Protein AF-A0A3C1BM89-F1 (afdb_monomer_lite)

Sequence (109 aa):
MVWSCRKARAQADGGSIDWIVVRNRTSHIHAKNRQRVETALDQLARRLGFRQAAGLSERVIFREMYPAGITLLDLTDEEANTNLTMSHVAARAEVRALVAALNLPGVTL

Foldseek 3Di:
DQVVVQVVCCVPPNDGDAAEDEDEDDDPPCVPVVVVVVVVVVVVCVVVVYHYFYAAYDDCVVVVCVVVVDDLVPDDCVNCVPPPDPSSVVRNVRVVRRVVVVVDPPDDD

Structure (mmCIF, N/CA/C/O backbone):
data_AF-A0A3C1BM89-F1
#
_entry.id   AF-A0A3C1BM89-F1
#
loop_
_atom_site.group_PDB
_atom_site.id
_atom_site.type_symbol
_atom_site.label_atom_id
_atom_site.label_alt_id
_atom_site.label_comp_id
_atom_site.label_asym_id
_atom_site.label_entity_id
_atom_site.label_seq_id
_atom_site.pdbx_PDB_ins_code
_atom_site.Cartn_x
_atom_site.Cartn_y
_atom_site.Cartn_z
_atom_site.occupancy
_atom_site.B_iso_or_equiv
_atom_site.auth_seq_id
_atom_site.auth_comp_id
_atom_site.auth_asym_id
_atom_site.auth_atom_id
_atom_site.pdbx_PDB_model_num
ATOM 1 N N . MET A 1 1 ? -12.025 11.957 11.080 1.00 85.88 1 MET A N 1
ATOM 2 C CA . MET A 1 1 ? -10.761 11.277 11.462 1.00 85.88 1 MET A CA 1
ATOM 3 C C . MET A 1 1 ? -11.015 9.774 11.556 1.00 85.88 1 MET A C 1
ATOM 5 O O . MET A 1 1 ? -12.115 9.412 11.953 1.00 85.88 1 MET A O 1
ATOM 9 N N . VAL A 1 2 ? -10.047 8.907 11.211 1.00 92.00 2 VAL A N 1
ATOM 10 C CA . VAL A 1 2 ? -10.234 7.432 11.132 1.00 92.00 2 VAL A CA 1
ATOM 11 C C . VAL A 1 2 ? -10.846 6.838 12.406 1.00 92.00 2 VAL A C 1
ATOM 13 O O . VAL A 1 2 ? -11.735 5.995 12.332 1.00 92.00 2 VAL A O 1
ATOM 16 N N . TRP A 1 3 ? -10.440 7.334 13.578 1.00 90.88 3 TRP A N 1
ATOM 17 C CA . TRP A 1 3 ? -11.012 6.934 14.866 1.00 90.88 3 TRP A CA 1
ATOM 18 C C . TRP A 1 3 ? -12.535 7.127 14.942 1.00 90.88 3 TRP A C 1
ATOM 20 O O . TRP A 1 3 ? -13.257 6.217 15.344 1.00 90.88 3 TRP A O 1
ATOM 30 N N . SER A 1 4 ? -13.034 8.288 14.508 1.00 93.31 4 SER A N 1
ATOM 31 C CA . SER A 1 4 ? -14.470 8.586 14.471 1.00 93.31 4 SER A CA 1
ATOM 32 C C . SER A 1 4 ? -15.215 7.606 13.564 1.00 93.31 4 SER A C 1
ATOM 34 O O . SER A 1 4 ? -16.286 7.137 13.932 1.00 93.31 4 SER A O 1
ATOM 36 N N . CYS A 1 5 ? -14.622 7.241 12.422 1.00 94.69 5 CYS A N 1
ATOM 37 C CA . CYS A 1 5 ? -15.201 6.265 11.499 1.00 94.69 5 CYS A CA 1
ATOM 38 C C . CYS A 1 5 ? -15.234 4.854 12.105 1.00 94.69 5 CYS A C 1
ATOM 40 O O . CYS A 1 5 ? -16.246 4.170 11.994 1.00 94.69 5 CYS A O 1
ATOM 42 N N . ARG A 1 6 ? -14.165 4.429 12.798 1.00 93.69 6 ARG A N 1
ATOM 43 C CA . ARG A 1 6 ? -14.130 3.139 13.515 1.00 93.69 6 ARG A CA 1
ATOM 44 C C . ARG A 1 6 ? -15.202 3.073 14.599 1.00 93.69 6 ARG A C 1
ATOM 46 O O . ARG A 1 6 ? -15.893 2.066 14.695 1.00 93.69 6 ARG A O 1
ATOM 53 N N . LYS A 1 7 ? -15.370 4.153 15.371 1.00 93.75 7 LYS A N 1
ATOM 54 C CA . LYS A 1 7 ? -16.423 4.254 16.390 1.00 93.75 7 LYS A CA 1
ATOM 55 C C . LYS A 1 7 ? -17.816 4.171 15.761 1.00 93.75 7 LYS A C 1
ATOM 57 O O . LYS A 1 7 ? -18.642 3.409 16.247 1.00 93.75 7 LYS A O 1
ATOM 62 N N . ALA A 1 8 ? -18.054 4.914 14.680 1.00 95.94 8 ALA A N 1
ATOM 63 C CA . ALA A 1 8 ? -19.335 4.899 13.978 1.00 95.94 8 ALA A CA 1
ATOM 64 C C . ALA A 1 8 ? -19.666 3.510 13.408 1.00 95.94 8 ALA A C 1
ATOM 66 O O . ALA A 1 8 ? -20.793 3.051 13.553 1.00 95.94 8 ALA A O 1
ATOM 67 N N . ARG A 1 9 ? -18.683 2.809 12.821 1.00 94.94 9 ARG A N 1
ATOM 68 C CA . ARG A 1 9 ? -18.876 1.440 12.321 1.00 94.94 9 ARG A CA 1
ATOM 69 C C . ARG A 1 9 ? -19.203 0.469 13.455 1.00 94.94 9 ARG A C 1
ATOM 71 O O . ARG A 1 9 ? -20.227 -0.195 13.394 1.00 94.94 9 ARG A O 1
ATOM 78 N N . ALA A 1 10 ? -18.417 0.485 14.532 1.00 95.06 10 ALA A N 1
ATOM 79 C CA . ALA A 1 10 ? -18.661 -0.367 15.693 1.00 95.06 10 ALA A CA 1
ATOM 80 C C . ALA A 1 10 ? -20.059 -0.152 16.306 1.00 95.06 10 ALA A C 1
ATOM 82 O O . ALA A 1 10 ? -20.679 -1.107 16.761 1.00 95.06 10 ALA A O 1
ATOM 83 N N . GLN A 1 11 ? -20.575 1.082 16.290 1.00 96.00 11 GLN A N 1
ATOM 84 C CA . GLN A 1 11 ? -21.939 1.387 16.738 1.00 96.00 11 GLN A CA 1
ATOM 85 C C . GLN A 1 11 ? -23.026 0.897 15.772 1.00 96.00 11 GLN A C 1
ATOM 87 O O . GLN A 1 11 ? -24.122 0.581 16.223 1.00 96.00 11 GLN A O 1
ATOM 92 N N . ALA A 1 12 ? -22.747 0.861 14.468 1.00 96.50 12 ALA A N 1
ATOM 93 C CA . ALA A 1 12 ? -23.724 0.499 13.447 1.00 96.50 12 ALA A CA 1
ATOM 94 C C . ALA A 1 12 ? -23.877 -1.019 13.272 1.00 96.50 12 ALA A C 1
ATOM 96 O O . ALA A 1 12 ? -24.996 -1.501 13.133 1.00 96.50 12 ALA A O 1
ATOM 97 N N . ASP A 1 13 ? -22.772 -1.768 13.257 1.00 95.88 13 ASP A N 1
ATOM 98 C CA . ASP A 1 13 ? -22.793 -3.206 12.951 1.00 95.88 13 ASP A CA 1
ATOM 99 C C . ASP A 1 13 ? -21.814 -4.046 13.786 1.00 95.88 13 ASP A C 1
ATOM 101 O O . ASP A 1 13 ? -21.610 -5.223 13.499 1.00 95.88 13 ASP A O 1
ATOM 105 N N . GLY A 1 14 ? -21.167 -3.456 14.797 1.00 92.81 14 GLY A N 1
ATOM 106 C CA . GLY A 1 14 ? -20.132 -4.133 15.587 1.00 92.81 14 GLY A CA 1
ATOM 107 C C . GLY A 1 14 ? -18.841 -4.429 14.813 1.00 92.81 14 GLY A C 1
ATOM 108 O O . GLY A 1 14 ? -17.912 -5.012 15.370 1.00 92.81 14 GLY A O 1
ATOM 109 N N . GLY A 1 15 ? -18.754 -4.020 13.545 1.00 92.44 15 GLY A N 1
ATOM 110 C CA . GLY A 1 15 ? -17.603 -4.237 12.688 1.00 92.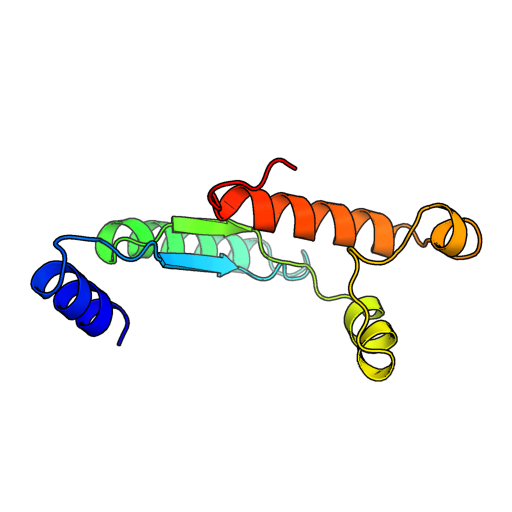44 15 GLY A CA 1
ATOM 111 C C . GLY A 1 15 ? -16.441 -3.302 13.013 1.00 92.44 15 GLY A C 1
ATOM 112 O O . GLY A 1 15 ? -16.584 -2.251 13.642 1.00 92.44 15 GLY A O 1
ATOM 113 N N . SER A 1 16 ? -15.257 -3.667 12.525 1.00 90.38 16 SER A N 1
ATOM 114 C CA . SER A 1 16 ? -14.060 -2.833 12.621 1.00 90.38 16 SER A CA 1
ATOM 115 C C . SER A 1 16 ? -13.534 -2.486 11.231 1.00 90.38 16 SER A C 1
ATOM 117 O O . SER A 1 16 ? -13.623 -3.290 10.307 1.00 90.38 16 SER A O 1
ATOM 119 N N . ILE A 1 17 ? -13.002 -1.272 11.077 1.00 93.06 17 ILE A N 1
ATOM 120 C CA . ILE A 1 17 ? -12.315 -0.854 9.852 1.00 93.06 17 ILE A CA 1
ATOM 121 C C . ILE A 1 17 ? -10.850 -1.262 9.983 1.00 93.06 17 ILE A C 1
ATOM 123 O O . ILE A 1 17 ? -10.175 -0.810 10.916 1.00 93.06 17 ILE A O 1
ATOM 127 N N . ASP A 1 18 ? -10.367 -2.081 9.050 1.00 93.31 18 ASP A N 1
ATOM 128 C CA . ASP A 1 18 ? -8.941 -2.361 8.917 1.00 93.31 18 ASP A CA 1
ATOM 129 C C . ASP A 1 18 ? -8.233 -1.116 8.374 1.00 93.31 18 ASP A C 1
ATOM 131 O O . ASP A 1 18 ? -8.557 -0.602 7.302 1.00 93.31 18 ASP A O 1
ATOM 135 N N . TRP A 1 19 ? -7.299 -0.583 9.159 1.00 95.25 19 TRP A N 1
ATOM 136 C CA . TRP A 1 19 ? -6.543 0.608 8.797 1.00 95.25 19 TRP A CA 1
ATOM 137 C C . TRP A 1 19 ? -5.118 0.203 8.459 1.00 95.25 19 TRP A C 1
ATOM 139 O O . TRP A 1 19 ? -4.366 -0.250 9.322 1.00 95.25 19 TRP A O 1
ATOM 149 N N . ILE A 1 20 ? -4.748 0.399 7.197 1.00 94.50 20 ILE A N 1
ATOM 150 C CA . ILE A 1 20 ? -3.423 0.073 6.684 1.00 94.50 20 ILE A CA 1
ATOM 151 C C . ILE A 1 20 ? -2.715 1.369 6.302 1.00 94.50 20 ILE A C 1
ATOM 153 O O . ILE A 1 20 ? -3.248 2.191 5.557 1.00 94.50 20 ILE A O 1
ATOM 157 N N . VAL A 1 21 ? -1.506 1.558 6.825 1.00 94.62 21 VAL A N 1
ATOM 158 C CA . VAL A 1 21 ? -0.628 2.678 6.489 1.00 94.62 21 VAL A CA 1
ATOM 159 C C . VAL A 1 21 ? 0.464 2.173 5.561 1.00 94.62 21 VAL A C 1
ATOM 161 O O . VAL A 1 21 ? 1.265 1.306 5.914 1.00 94.62 21 VAL A O 1
ATOM 164 N N . VAL A 1 22 ? 0.491 2.737 4.360 1.00 92.94 22 VAL A N 1
ATOM 165 C CA . VAL A 1 22 ? 1.442 2.376 3.314 1.00 92.94 22 VAL A CA 1
ATOM 166 C C . VAL A 1 22 ? 2.594 3.372 3.319 1.00 92.94 22 VAL A C 1
ATOM 168 O O . VAL A 1 22 ? 2.383 4.583 3.289 1.00 92.94 22 VAL A O 1
ATOM 171 N N . ARG A 1 23 ? 3.826 2.862 3.350 1.00 88.44 23 ARG A N 1
ATOM 172 C CA . ARG A 1 23 ? 5.037 3.690 3.269 1.00 88.44 23 ARG A CA 1
ATOM 173 C C . ARG A 1 23 ? 5.594 3.630 1.856 1.00 88.44 23 ARG A C 1
ATOM 175 O O . ARG A 1 23 ? 6.086 2.576 1.451 1.00 88.44 23 ARG A O 1
ATOM 182 N N . ASN A 1 24 ? 5.548 4.740 1.125 1.00 83.94 24 ASN A N 1
ATOM 183 C CA . ASN A 1 24 ? 6.168 4.809 -0.199 1.00 83.94 24 ASN A CA 1
ATOM 184 C C . ASN A 1 24 ? 7.675 4.551 -0.094 1.00 83.94 24 ASN A C 1
ATOM 186 O O . ASN A 1 24 ? 8.341 5.023 0.834 1.00 83.94 24 ASN A O 1
ATOM 190 N N . ARG A 1 25 ? 8.209 3.761 -1.028 1.00 77.62 25 ARG A N 1
ATOM 191 C CA . ARG A 1 25 ? 9.626 3.395 -1.033 1.00 77.62 25 ARG A CA 1
ATOM 192 C C . ARG A 1 25 ? 10.428 4.576 -1.568 1.00 77.62 25 ARG A C 1
ATOM 194 O O . ARG A 1 25 ? 10.345 4.915 -2.743 1.00 77.62 25 ARG A O 1
ATOM 201 N N . THR A 1 26 ? 11.203 5.197 -0.686 1.00 70.56 26 THR A N 1
ATOM 202 C CA . THR A 1 26 ? 12.131 6.277 -1.027 1.00 70.56 26 THR A CA 1
ATOM 203 C C . THR A 1 26 ? 13.527 5.727 -1.323 1.00 70.56 26 THR A C 1
ATOM 205 O O . THR A 1 26 ? 13.896 4.641 -0.860 1.00 70.56 26 THR A O 1
ATOM 208 N N . SER A 1 27 ? 14.300 6.479 -2.112 1.00 68.69 27 SER A N 1
ATOM 209 C CA . SER A 1 27 ? 15.669 6.125 -2.505 1.00 68.69 27 SER A CA 1
ATOM 210 C C . SER A 1 27 ? 16.574 5.814 -1.299 1.00 68.69 27 SER A C 1
ATOM 212 O O . SER A 1 27 ? 16.427 6.386 -0.217 1.00 68.69 27 SER A O 1
ATOM 214 N N . HIS A 1 28 ? 17.555 4.925 -1.496 1.00 66.12 28 HIS A N 1
ATOM 215 C CA . HIS A 1 28 ? 18.485 4.436 -0.465 1.00 66.12 28 HIS A CA 1
ATOM 216 C C . HIS A 1 28 ? 19.397 5.516 0.146 1.00 66.12 28 HIS A C 1
ATOM 218 O O . HIS A 1 28 ? 20.067 5.258 1.146 1.00 66.12 28 HIS A O 1
ATOM 224 N N . ILE A 1 29 ? 19.390 6.729 -0.411 1.00 63.53 29 ILE A N 1
ATOM 225 C CA . ILE A 1 29 ? 20.256 7.858 -0.038 1.00 63.53 29 ILE A CA 1
ATOM 226 C C . ILE A 1 29 ? 20.108 8.250 1.450 1.00 63.53 29 ILE A C 1
ATOM 228 O O . ILE A 1 29 ? 21.028 8.811 2.041 1.00 63.53 29 ILE A O 1
ATOM 232 N N . HIS A 1 30 ? 18.994 7.901 2.109 1.00 69.56 30 HIS A N 1
ATOM 233 C CA . HIS A 1 30 ? 18.732 8.274 3.505 1.00 69.56 30 HIS A CA 1
ATOM 234 C C . HIS A 1 30 ? 18.375 7.093 4.420 1.00 69.56 30 HIS A C 1
ATOM 236 O O . HIS A 1 30 ? 17.393 7.150 5.165 1.00 69.56 30 HIS A O 1
ATOM 242 N N . ALA A 1 31 ? 19.195 6.036 4.418 1.00 78.69 31 ALA A N 1
A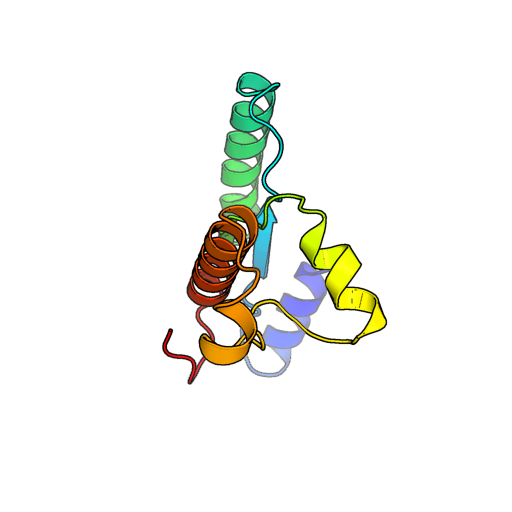TOM 243 C CA . ALA A 1 31 ? 18.980 4.832 5.234 1.00 78.69 31 ALA A CA 1
ATOM 244 C C . ALA A 1 31 ? 18.700 5.123 6.728 1.00 78.69 31 ALA A C 1
ATOM 246 O O . ALA A 1 31 ? 17.778 4.550 7.305 1.00 78.69 31 ALA A O 1
ATOM 247 N N . LYS A 1 32 ? 19.419 6.073 7.348 1.00 84.31 32 LYS A N 1
ATOM 248 C CA . LYS A 1 32 ? 19.214 6.438 8.765 1.00 84.31 32 LYS A CA 1
ATOM 249 C C . LYS A 1 32 ? 17.858 7.107 9.023 1.00 84.31 32 LYS A C 1
ATOM 251 O O . LYS A 1 32 ? 17.196 6.793 10.011 1.00 84.31 32 LYS A O 1
ATOM 256 N N . ASN A 1 33 ? 17.425 8.005 8.136 1.00 85.12 33 ASN A N 1
ATOM 257 C CA . ASN A 1 33 ? 16.115 8.652 8.262 1.00 85.12 33 ASN A CA 1
ATOM 258 C C . ASN A 1 33 ? 14.991 7.648 8.017 1.00 85.12 33 ASN A C 1
ATOM 260 O O . ASN A 1 33 ? 14.011 7.644 8.756 1.00 85.12 33 ASN A O 1
ATOM 264 N N . ARG A 1 34 ? 15.166 6.753 7.039 1.00 83.56 34 ARG A N 1
ATOM 265 C CA . ARG A 1 34 ? 14.237 5.653 6.775 1.00 83.56 34 ARG A CA 1
ATOM 266 C C . ARG A 1 34 ? 14.053 4.769 8.008 1.00 83.56 34 ARG A C 1
ATOM 268 O O . ARG A 1 34 ? 12.916 4.562 8.416 1.00 83.56 34 ARG A O 1
ATOM 275 N N . GLN A 1 35 ? 15.147 4.341 8.641 1.00 86.81 35 GLN A N 1
ATOM 276 C CA . GLN A 1 35 ? 15.092 3.537 9.865 1.00 86.81 35 GLN A CA 1
ATOM 277 C C . GLN A 1 35 ? 14.355 4.268 10.996 1.00 86.81 35 GLN A C 1
ATOM 279 O O . GLN A 1 35 ? 13.522 3.686 11.685 1.00 86.81 35 GLN A O 1
ATOM 284 N N . ARG A 1 36 ? 14.627 5.567 11.175 1.00 89.88 36 ARG A N 1
ATOM 285 C CA . ARG A 1 36 ? 13.962 6.381 12.202 1.00 89.88 36 ARG A CA 1
ATOM 286 C C . ARG A 1 36 ? 12.454 6.496 11.960 1.00 89.88 36 ARG A C 1
ATOM 288 O O . ARG A 1 36 ? 11.682 6.379 12.908 1.00 89.88 36 ARG A O 1
ATOM 295 N N . VAL A 1 37 ? 12.042 6.726 10.713 1.00 88.88 37 VAL A N 1
ATOM 296 C CA . VAL A 1 37 ? 10.624 6.789 10.322 1.00 88.88 37 VAL A CA 1
ATOM 297 C C . VAL A 1 37 ? 9.946 5.438 10.531 1.00 88.88 37 VAL A C 1
ATOM 299 O O . VAL A 1 37 ? 8.846 5.392 11.070 1.00 88.88 37 VAL A O 1
ATOM 302 N N . GLU A 1 38 ? 10.613 4.347 10.162 1.00 88.50 38 GLU A N 1
ATOM 303 C CA . GLU A 1 38 ? 10.114 2.987 10.357 1.00 88.50 38 GLU A CA 1
ATOM 304 C C . GLU A 1 38 ? 9.834 2.691 11.830 1.00 88.50 38 GLU A C 1
ATOM 306 O O . GLU A 1 38 ? 8.707 2.363 12.189 1.00 88.50 38 GLU A O 1
ATOM 311 N N . THR A 1 39 ? 10.813 2.936 12.699 1.00 91.94 39 THR A N 1
ATOM 312 C CA . THR A 1 39 ? 10.653 2.732 14.143 1.00 91.94 39 THR A CA 1
ATOM 313 C C . THR A 1 39 ? 9.561 3.623 14.746 1.00 91.94 39 THR A C 1
ATOM 315 O O . THR A 1 39 ? 8.799 3.172 15.602 1.00 91.94 39 THR A O 1
ATOM 318 N N . ALA A 1 40 ? 9.439 4.877 14.300 1.00 93.25 40 ALA A N 1
ATOM 319 C CA . ALA A 1 40 ? 8.365 5.761 14.755 1.00 93.25 40 ALA A CA 1
ATOM 320 C C . ALA A 1 40 ? 6.980 5.244 14.329 1.00 93.25 40 ALA A C 1
ATOM 322 O O . ALA A 1 40 ? 6.038 5.260 15.124 1.00 93.25 40 ALA A O 1
ATOM 323 N N . LEU A 1 41 ? 6.853 4.750 13.096 1.00 93.31 41 LEU A N 1
ATOM 324 C CA . LEU A 1 41 ? 5.608 4.177 12.594 1.00 93.31 41 LEU A CA 1
ATOM 325 C C . LEU A 1 41 ? 5.255 2.861 13.294 1.00 93.31 41 LEU A C 1
ATOM 327 O O . LEU A 1 41 ? 4.081 2.659 13.585 1.00 93.31 41 LEU A O 1
ATOM 331 N N . ASP A 1 42 ? 6.234 2.030 13.661 1.00 93.69 42 ASP A N 1
ATOM 332 C CA . ASP A 1 42 ? 6.005 0.818 14.461 1.00 93.69 42 ASP A CA 1
ATOM 333 C C . ASP A 1 42 ? 5.424 1.138 15.843 1.00 93.69 42 ASP A C 1
ATOM 335 O O . ASP A 1 42 ? 4.492 0.479 16.312 1.00 93.69 42 ASP A O 1
ATOM 339 N N . GLN A 1 43 ? 5.944 2.178 16.496 1.00 95.56 43 GLN A N 1
ATOM 340 C CA . GLN A 1 43 ? 5.429 2.640 17.786 1.00 95.56 43 GLN A CA 1
ATOM 341 C C . GLN A 1 43 ? 4.009 3.209 17.653 1.00 95.56 43 GLN A C 1
ATOM 343 O O . GLN A 1 43 ? 3.133 2.903 18.468 1.00 95.56 43 GLN A O 1
ATOM 348 N N . LEU A 1 44 ? 3.757 4.000 16.606 1.00 94.88 44 LEU A N 1
ATOM 349 C CA . LEU A 1 44 ? 2.437 4.568 16.332 1.00 94.88 44 LEU A CA 1
ATOM 350 C C . LEU A 1 44 ? 1.412 3.498 15.948 1.00 94.88 44 LEU A C 1
ATOM 352 O O . LEU A 1 44 ? 0.273 3.585 16.398 1.00 94.88 44 LEU A O 1
ATOM 356 N N . ALA A 1 45 ? 1.809 2.475 15.190 1.00 94.94 45 ALA A N 1
ATOM 357 C CA . ALA A 1 45 ? 0.948 1.369 14.777 1.00 94.94 45 ALA A CA 1
ATOM 358 C C . ALA A 1 45 ? 0.322 0.669 15.988 1.00 94.94 45 ALA A C 1
ATOM 360 O O . ALA A 1 45 ? -0.893 0.474 16.036 1.00 94.94 45 ALA A O 1
ATOM 361 N N . ARG A 1 46 ? 1.133 0.384 17.017 1.00 93.12 46 ARG A N 1
ATOM 362 C CA . ARG A 1 46 ? 0.670 -0.234 18.272 1.00 93.12 46 ARG A CA 1
ATOM 363 C C . ARG A 1 46 ? -0.303 0.657 19.041 1.00 93.12 46 ARG A C 1
ATOM 365 O O . ARG A 1 46 ? -1.255 0.156 19.625 1.00 93.12 46 ARG A O 1
ATOM 372 N N . ARG A 1 47 ? -0.072 1.974 19.045 1.00 93.62 47 ARG A N 1
ATOM 373 C CA . ARG A 1 47 ? -0.885 2.934 19.809 1.00 93.62 47 ARG A CA 1
ATOM 374 C C . ARG A 1 47 ? -2.183 3.328 19.101 1.00 93.62 47 ARG A C 1
ATOM 376 O O . ARG A 1 47 ? -3.182 3.578 19.765 1.00 93.62 47 ARG A O 1
ATOM 383 N N . LEU A 1 48 ? -2.159 3.425 17.775 1.00 93.00 48 LEU A N 1
ATOM 384 C CA . LEU A 1 48 ? -3.276 3.906 16.955 1.00 93.00 48 LEU A CA 1
ATOM 385 C C . LEU A 1 48 ? -4.058 2.767 16.280 1.00 93.00 48 LEU A C 1
ATOM 387 O O . LEU A 1 48 ? -5.142 2.998 15.741 1.00 93.00 48 LEU A O 1
ATOM 391 N N . GLY A 1 49 ? -3.538 1.539 16.338 1.00 92.50 49 GLY A N 1
ATOM 392 C CA . GLY A 1 49 ? -4.213 0.333 15.871 1.00 92.50 49 GLY A CA 1
ATOM 393 C C . GLY A 1 49 ? -4.340 0.263 14.353 1.00 92.50 49 GLY A C 1
ATOM 394 O O . GLY A 1 49 ? -5.425 -0.058 13.867 1.00 92.50 49 GLY A O 1
ATOM 395 N N . PHE A 1 50 ? -3.266 0.595 13.630 1.00 95.19 50 PHE A N 1
ATOM 396 C CA . PHE A 1 50 ? -3.133 0.369 12.188 1.00 95.19 50 PHE A CA 1
ATOM 397 C C . PHE A 1 50 ? -2.038 -0.658 11.900 1.00 95.19 50 PHE A C 1
ATOM 399 O O . PHE A 1 50 ? -1.108 -0.824 12.689 1.00 95.19 50 PHE A O 1
ATOM 406 N N . ARG A 1 51 ? -2.123 -1.321 10.748 1.00 94.56 51 ARG A N 1
ATOM 407 C CA . ARG A 1 51 ? -1.070 -2.203 10.233 1.00 94.56 51 ARG A CA 1
ATOM 408 C C . ARG A 1 51 ? -0.237 -1.450 9.206 1.00 94.56 51 ARG A C 1
ATOM 410 O O . ARG A 1 51 ? -0.739 -0.566 8.520 1.00 94.56 51 ARG A O 1
ATOM 417 N N . GLN A 1 52 ? 1.041 -1.782 9.099 1.00 92.88 52 GLN A N 1
ATOM 418 C CA . GLN A 1 52 ? 1.905 -1.203 8.074 1.00 92.88 52 GLN A CA 1
ATOM 419 C C . GLN A 1 52 ? 2.000 -2.133 6.869 1.00 92.88 52 GLN A C 1
ATOM 421 O O . GLN A 1 52 ? 2.022 -3.352 7.026 1.00 92.88 52 GLN A O 1
ATOM 426 N N . ALA A 1 53 ? 2.109 -1.550 5.679 1.00 92.38 53 ALA A N 1
ATOM 427 C CA . ALA A 1 53 ? 2.423 -2.264 4.450 1.00 92.38 53 ALA A CA 1
ATOM 428 C C . ALA A 1 53 ? 3.549 -1.553 3.687 1.00 92.38 53 ALA A C 1
ATOM 430 O O . ALA A 1 53 ? 3.727 -0.330 3.772 1.00 92.38 53 ALA A O 1
ATOM 431 N N . ALA A 1 54 ? 4.327 -2.331 2.934 1.00 88.31 54 ALA A N 1
ATOM 432 C CA . ALA A 1 54 ? 5.295 -1.772 2.004 1.00 88.31 54 ALA A CA 1
ATOM 433 C C . ALA A 1 54 ? 4.548 -1.100 0.846 1.00 88.31 54 ALA A C 1
ATOM 435 O O . ALA A 1 54 ? 3.655 -1.700 0.255 1.00 88.31 54 ALA A O 1
ATOM 436 N N . GLY A 1 55 ? 4.909 0.142 0.537 1.00 90.00 55 GLY A N 1
ATOM 437 C CA . GLY A 1 55 ? 4.351 0.865 -0.595 1.00 90.00 55 GLY A CA 1
ATOM 438 C C . GLY A 1 55 ? 5.107 0.637 -1.888 1.00 90.00 55 GLY A C 1
ATOM 439 O O . GLY A 1 55 ? 5.999 -0.210 -1.991 1.00 90.00 55 GLY A O 1
ATOM 440 N N . LEU A 1 56 ? 4.734 1.453 -2.864 1.00 90.94 56 LEU A N 1
ATOM 441 C CA . LEU A 1 56 ? 5.302 1.453 -4.200 1.00 90.94 56 LEU A CA 1
ATOM 442 C C . LEU A 1 56 ? 6.530 2.364 -4.245 1.00 90.94 56 LEU A C 1
ATOM 444 O O . LEU A 1 56 ? 6.606 3.367 -3.526 1.00 90.94 56 LEU A O 1
ATOM 448 N N . SER A 1 57 ? 7.498 2.000 -5.077 1.00 89.75 57 SER A N 1
ATOM 449 C CA . SER A 1 57 ? 8.597 2.894 -5.438 1.00 89.75 57 SER A CA 1
ATOM 450 C C . SER A 1 57 ? 8.120 3.924 -6.457 1.00 89.75 57 SER A C 1
ATOM 452 O O . SER A 1 57 ? 7.292 3.620 -7.314 1.00 89.75 57 SER A O 1
ATOM 454 N N . GLU A 1 58 ? 8.667 5.135 -6.409 1.00 88.06 58 GLU A N 1
ATOM 455 C CA . GLU A 1 58 ? 8.390 6.139 -7.438 1.00 88.06 58 GLU A CA 1
ATOM 456 C C . GLU A 1 58 ? 8.988 5.703 -8.780 1.00 88.06 58 GLU A C 1
ATOM 458 O O . GLU A 1 58 ? 10.178 5.396 -8.876 1.00 88.06 58 GLU A O 1
ATOM 463 N N . ARG A 1 59 ? 8.152 5.637 -9.822 1.00 88.25 59 ARG A N 1
ATOM 464 C CA . ARG A 1 59 ? 8.552 5.194 -11.164 1.00 88.25 59 ARG A CA 1
ATOM 465 C C . ARG A 1 59 ? 7.805 5.982 -12.236 1.00 88.25 59 ARG A C 1
ATOM 467 O O . ARG A 1 59 ? 6.623 6.281 -12.078 1.00 88.25 59 ARG A O 1
ATOM 474 N N . VAL A 1 60 ? 8.492 6.270 -13.343 1.00 88.94 60 VAL A N 1
ATOM 475 C CA . VAL A 1 60 ? 7.934 7.026 -14.480 1.00 88.94 60 VAL A CA 1
ATOM 476 C C . VAL A 1 60 ? 6.779 6.276 -15.154 1.00 88.94 60 VAL A C 1
ATOM 478 O O . VAL A 1 60 ? 5.808 6.919 -15.539 1.00 88.94 60 VAL A O 1
ATOM 481 N N . ILE A 1 61 ? 6.804 4.935 -15.164 1.00 87.25 61 ILE A N 1
ATOM 482 C CA . ILE A 1 61 ? 5.744 4.106 -15.765 1.00 87.25 61 ILE A CA 1
ATOM 483 C C . ILE A 1 61 ? 4.333 4.469 -15.275 1.00 87.25 61 ILE A C 1
ATOM 485 O O . ILE A 1 61 ? 3.395 4.502 -16.064 1.00 87.25 61 ILE A O 1
ATOM 489 N N . PHE A 1 62 ? 4.161 4.807 -13.991 1.00 90.12 62 PHE A N 1
ATOM 490 C CA . PHE A 1 62 ? 2.848 5.195 -13.465 1.00 90.12 62 PHE A CA 1
ATOM 491 C C . PHE A 1 62 ? 2.296 6.457 -14.142 1.00 90.12 62 PHE A C 1
ATOM 493 O O . PHE A 1 62 ? 1.087 6.585 -14.302 1.00 90.12 62 PHE A O 1
ATOM 500 N N . ARG A 1 63 ? 3.172 7.383 -14.551 1.00 91.12 63 ARG A N 1
ATOM 501 C CA . ARG A 1 63 ? 2.793 8.603 -15.277 1.00 91.12 63 ARG A CA 1
ATOM 502 C C . ARG A 1 63 ? 2.574 8.340 -16.763 1.00 91.12 63 ARG A C 1
ATOM 504 O O . ARG A 1 63 ? 1.708 8.974 -17.343 1.00 91.12 63 ARG A O 1
ATOM 511 N N . GLU A 1 64 ? 3.327 7.422 -17.361 1.00 88.38 64 GLU A N 1
ATOM 512 C CA . GLU A 1 64 ? 3.177 7.046 -18.775 1.00 88.38 64 GLU A CA 1
ATOM 513 C C . GLU A 1 64 ? 1.860 6.312 -19.045 1.00 88.38 64 GLU A C 1
ATOM 515 O O . GLU A 1 64 ? 1.237 6.531 -20.077 1.00 88.38 64 GLU A O 1
ATOM 520 N N . MET A 1 65 ? 1.403 5.487 -18.099 1.00 86.62 65 MET A N 1
ATOM 521 C CA . MET A 1 65 ? 0.129 4.765 -18.209 1.00 86.62 65 MET A CA 1
ATOM 522 C C . MET A 1 65 ? -1.098 5.641 -17.921 1.00 86.62 65 MET A C 1
ATOM 524 O O . MET A 1 65 ? -2.199 5.340 -18.380 1.00 86.62 65 MET A O 1
ATOM 528 N N . TYR A 1 66 ? -0.922 6.740 -17.181 1.00 91.75 66 TYR A N 1
ATOM 529 C CA . TYR A 1 66 ? -2.023 7.590 -16.723 1.00 91.75 66 TYR A CA 1
ATOM 530 C C . TYR A 1 66 ? -2.911 8.147 -17.857 1.00 91.75 66 TYR A C 1
ATOM 532 O O . TYR A 1 66 ? -4.130 8.035 -17.730 1.00 91.75 66 TYR A O 1
ATOM 540 N N . PRO A 1 67 ? -2.379 8.685 -18.978 1.00 91.94 67 PRO A N 1
ATOM 541 C CA . PRO A 1 67 ? -3.205 9.198 -20.074 1.00 91.94 67 PRO A CA 1
ATOM 542 C C . PRO A 1 67 ? -4.090 8.135 -20.732 1.00 91.94 67 PRO A C 1
ATOM 544 O O . PRO A 1 67 ? -5.161 8.462 -21.231 1.00 91.94 67 PRO A O 1
ATOM 547 N N . ALA A 1 68 ? -3.644 6.876 -20.731 1.00 88.31 68 ALA A N 1
ATOM 548 C CA . ALA A 1 68 ? -4.390 5.753 -21.290 1.00 88.31 68 ALA A CA 1
ATOM 549 C C . ALA A 1 68 ? -5.396 5.148 -20.294 1.00 88.31 68 ALA A C 1
ATOM 551 O O . ALA A 1 68 ? -6.204 4.311 -20.681 1.00 88.31 68 ALA A O 1
ATOM 552 N N . GLY A 1 69 ? -5.354 5.548 -19.017 1.00 90.56 69 GLY A N 1
ATOM 553 C CA . GLY A 1 69 ? -6.217 4.990 -17.975 1.00 90.56 69 GLY A CA 1
ATOM 554 C C . GLY A 1 69 ? -5.914 3.530 -17.627 1.00 90.56 69 GLY A C 1
ATOM 555 O O . GLY A 1 69 ? -6.769 2.866 -17.047 1.00 90.56 69 GLY A O 1
ATOM 556 N N . ILE A 1 70 ? -4.722 3.033 -17.970 1.00 89.50 70 ILE A N 1
ATOM 557 C CA . ILE A 1 70 ? -4.300 1.649 -17.711 1.00 89.50 70 ILE A CA 1
ATOM 558 C C . ILE A 1 70 ? -3.441 1.551 -16.446 1.00 89.50 70 ILE A C 1
ATOM 560 O O . ILE A 1 70 ? -2.863 2.532 -15.969 1.00 89.50 70 ILE A O 1
ATOM 564 N N . THR A 1 71 ? -3.337 0.346 -15.894 1.00 88.69 71 THR A N 1
ATOM 565 C CA . THR A 1 71 ? -2.534 0.027 -14.712 1.00 88.69 71 THR A CA 1
ATOM 566 C C . THR A 1 71 ? -1.499 -1.059 -15.013 1.00 88.69 71 THR A C 1
ATOM 568 O O . THR A 1 71 ? -1.542 -1.738 -16.033 1.00 88.69 71 THR A O 1
ATOM 571 N N . LEU A 1 72 ? -0.573 -1.290 -14.074 1.00 86.12 72 LEU A N 1
ATOM 572 C CA . LEU A 1 72 ? 0.409 -2.382 -14.176 1.00 86.12 72 LEU A CA 1
ATOM 573 C C . LEU A 1 72 ? -0.215 -3.780 -14.234 1.00 86.12 72 LEU A C 1
ATOM 575 O O . LEU A 1 72 ? 0.478 -4.731 -14.592 1.00 86.12 72 LEU A O 1
ATOM 579 N N . LEU A 1 73 ? -1.466 -3.919 -13.792 1.00 84.31 73 LEU A N 1
ATOM 580 C CA . LEU A 1 73 ? -2.178 -5.192 -13.799 1.00 84.31 73 LEU A CA 1
ATOM 581 C C . LEU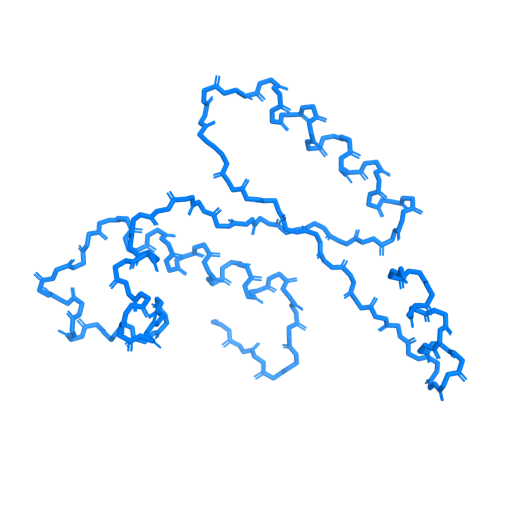 A 1 73 ? -2.794 -5.495 -15.168 1.00 84.31 73 LEU A C 1
ATOM 583 O O . LEU A 1 73 ? -3.055 -6.661 -15.444 1.00 84.31 73 LEU A O 1
ATOM 587 N N . ASP A 1 74 ? -2.961 -4.477 -16.014 1.00 83.88 74 ASP A N 1
ATOM 588 C CA . ASP A 1 74 ? -3.539 -4.609 -17.355 1.00 83.88 74 ASP A CA 1
ATOM 589 C C . ASP A 1 74 ? -2.493 -5.003 -18.405 1.00 83.88 74 ASP A C 1
ATOM 591 O O . ASP A 1 74 ? -2.844 -5.427 -19.498 1.00 83.88 74 ASP A O 1
ATOM 595 N N . LEU A 1 75 ? -1.200 -4.902 -18.074 1.00 76.00 75 LEU A N 1
ATOM 596 C CA . LEU A 1 75 ? -0.111 -5.302 -18.961 1.00 76.00 75 LEU A CA 1
ATOM 597 C C . LEU A 1 75 ? -0.086 -6.834 -19.101 1.00 76.00 75 LEU A C 1
ATOM 599 O O . LEU A 1 75 ? 0.432 -7.539 -18.225 1.00 76.00 75 LEU A O 1
ATOM 603 N N . THR A 1 76 ? -0.642 -7.339 -20.202 1.00 68.19 76 THR A N 1
ATOM 604 C CA . THR A 1 76 ? -0.596 -8.760 -20.573 1.00 68.19 76 THR A CA 1
ATOM 605 C C . THR A 1 76 ? 0.792 -9.150 -21.069 1.00 68.19 76 THR A C 1
ATOM 607 O O . THR A 1 76 ? 1.482 -8.334 -21.671 1.00 68.19 76 THR A O 1
ATOM 610 N N . ASP A 1 77 ? 1.221 -10.399 -20.859 1.00 60.97 77 ASP A N 1
ATOM 611 C CA . ASP A 1 77 ? 2.555 -10.843 -21.293 1.00 60.97 77 ASP A CA 1
ATOM 612 C C . ASP A 1 77 ? 2.771 -10.661 -22.820 1.00 60.97 77 ASP A C 1
ATOM 614 O O . ASP A 1 77 ? 3.900 -10.438 -23.250 1.00 60.97 77 ASP A O 1
ATOM 618 N N . GLU A 1 78 ? 1.708 -10.646 -23.638 1.00 55.69 78 GLU A N 1
ATOM 619 C CA . GLU A 1 78 ? 1.768 -10.379 -25.087 1.00 55.69 78 GLU A CA 1
ATOM 620 C C . GLU A 1 78 ? 2.062 -8.907 -25.433 1.00 55.69 78 GLU A C 1
ATOM 622 O O . GLU A 1 78 ? 2.939 -8.637 -26.254 1.00 55.69 78 GLU A O 1
ATOM 627 N N . GLU A 1 79 ? 1.415 -7.939 -24.776 1.00 54.81 79 GLU A N 1
ATOM 628 C CA . GLU A 1 79 ? 1.708 -6.500 -24.948 1.00 54.81 79 GLU A CA 1
ATOM 629 C C . GLU A 1 79 ? 3.043 -6.109 -24.299 1.00 54.81 79 GLU A C 1
ATOM 631 O O . GLU A 1 79 ? 3.724 -5.160 -24.698 1.00 54.81 79 GLU A O 1
ATOM 636 N N . ALA A 1 80 ? 3.438 -6.880 -23.294 1.00 53.34 80 ALA A N 1
ATOM 637 C CA . ALA A 1 80 ? 4.595 -6.641 -22.464 1.00 53.34 80 ALA A CA 1
ATOM 638 C C . ALA A 1 80 ? 5.888 -7.251 -23.070 1.00 53.34 80 ALA A C 1
ATOM 640 O O . ALA A 1 80 ? 6.987 -6.744 -22.824 1.00 53.34 80 ALA A O 1
ATOM 641 N N . ASN A 1 81 ? 5.774 -8.248 -23.956 1.00 51.28 81 ASN A N 1
ATOM 642 C CA . ASN A 1 81 ? 6.899 -8.916 -24.628 1.00 51.28 81 ASN A CA 1
ATOM 643 C C . ASN A 1 81 ? 7.737 -8.023 -25.556 1.00 51.28 81 ASN A C 1
ATOM 645 O O . ASN A 1 81 ? 8.854 -8.402 -25.904 1.00 51.28 81 ASN A O 1
ATOM 649 N N . THR A 1 82 ? 7.255 -6.834 -25.930 1.00 53.94 82 THR A N 1
ATOM 650 C CA . THR A 1 82 ? 8.014 -5.948 -26.832 1.00 53.94 82 THR A CA 1
ATOM 651 C C . THR A 1 82 ? 8.742 -4.813 -26.098 1.00 53.94 82 THR A C 1
ATOM 653 O O . THR A 1 82 ? 9.704 -4.285 -26.639 1.00 53.94 82 THR A O 1
ATOM 656 N N . ASN A 1 83 ? 8.340 -4.449 -24.864 1.00 60.59 83 ASN A N 1
ATOM 657 C CA . ASN A 1 83 ? 8.850 -3.256 -24.154 1.00 60.59 83 ASN A CA 1
ATOM 658 C C . ASN A 1 83 ? 8.877 -3.353 -22.605 1.00 60.59 83 ASN A C 1
ATOM 660 O O . ASN A 1 83 ? 8.990 -2.328 -21.922 1.00 60.59 83 ASN A O 1
ATOM 664 N N . LEU A 1 84 ? 8.769 -4.540 -21.991 1.00 67.50 84 LEU A N 1
ATOM 665 C CA . LEU A 1 84 ? 8.906 -4.661 -20.531 1.00 67.50 84 LEU A CA 1
ATOM 666 C C . LEU A 1 84 ? 10.319 -4.316 -20.069 1.00 67.50 84 LEU A C 1
ATOM 668 O O . LEU A 1 84 ? 11.256 -5.105 -20.181 1.00 67.50 84 LEU A O 1
ATOM 672 N N . THR A 1 85 ? 10.457 -3.152 -19.445 1.00 79.94 85 THR A N 1
ATOM 673 C CA . THR A 1 85 ? 11.670 -2.831 -18.701 1.00 79.94 85 THR A CA 1
ATOM 674 C C . THR A 1 85 ? 11.681 -3.581 -17.366 1.00 79.94 85 THR A C 1
ATOM 676 O O . THR A 1 85 ? 10.635 -3.862 -16.771 1.00 79.94 85 THR A O 1
ATOM 679 N N . MET A 1 86 ? 12.871 -3.829 -16.810 1.00 81.88 86 MET A N 1
ATOM 680 C CA . MET A 1 86 ? 13.019 -4.375 -15.448 1.00 81.88 86 MET A CA 1
ATOM 681 C C . MET A 1 86 ? 12.277 -3.544 -14.386 1.00 81.88 86 MET A C 1
ATOM 683 O O . MET A 1 86 ? 11.847 -4.071 -13.358 1.00 81.88 86 MET A O 1
ATOM 687 N N . SER A 1 87 ? 12.085 -2.244 -14.637 1.00 83.94 87 SER A N 1
ATOM 688 C CA . SER A 1 87 ? 11.305 -1.364 -13.766 1.00 83.94 87 SER A CA 1
ATOM 689 C C . SER A 1 87 ? 9.834 -1.780 -13.694 1.00 83.94 87 SER A C 1
ATOM 691 O O . SER A 1 87 ? 9.245 -1.725 -12.615 1.00 83.94 87 SER A O 1
ATOM 693 N N . HIS A 1 88 ? 9.255 -2.237 -14.808 1.00 85.31 88 HIS A N 1
ATOM 694 C CA . HIS A 1 88 ? 7.853 -2.654 -14.893 1.00 85.31 88 HIS A CA 1
ATOM 695 C C . HIS A 1 88 ? 7.624 -3.944 -14.102 1.00 85.31 88 HIS A C 1
ATOM 697 O O . HIS A 1 88 ? 6.696 -4.025 -13.299 1.00 85.31 88 HIS A O 1
ATOM 703 N N . VAL A 1 89 ? 8.530 -4.916 -14.250 1.00 85.81 89 VAL A N 1
ATOM 704 C CA . VAL A 1 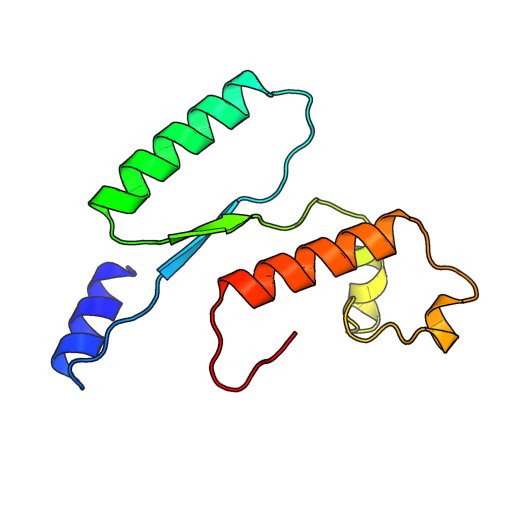89 ? 8.494 -6.185 -13.505 1.00 85.81 89 VAL A CA 1
ATOM 705 C C . VAL A 1 89 ? 8.563 -5.932 -11.997 1.00 85.81 89 VAL A C 1
ATOM 707 O O . VAL A 1 89 ? 7.740 -6.447 -11.237 1.00 85.81 89 VAL A O 1
ATOM 710 N N . ALA A 1 90 ? 9.498 -5.083 -11.560 1.00 88.50 90 ALA A N 1
ATOM 711 C CA . ALA A 1 90 ? 9.629 -4.715 -10.153 1.00 88.50 90 ALA A CA 1
ATOM 712 C C . ALA A 1 90 ? 8.382 -3.985 -9.626 1.00 88.50 90 ALA A C 1
ATOM 714 O O . ALA A 1 90 ? 7.931 -4.263 -8.516 1.00 88.50 90 ALA A O 1
ATOM 715 N N . ALA A 1 91 ? 7.797 -3.086 -10.421 1.00 89.81 91 ALA A N 1
ATOM 716 C CA . ALA A 1 91 ? 6.579 -2.378 -10.045 1.00 89.81 91 ALA A CA 1
ATOM 717 C C . ALA A 1 91 ? 5.381 -3.337 -9.900 1.00 89.81 91 ALA A C 1
ATOM 719 O O . ALA A 1 91 ? 4.633 -3.237 -8.930 1.00 89.81 91 ALA A O 1
ATOM 720 N N . ARG A 1 92 ? 5.232 -4.315 -10.807 1.00 88.94 92 ARG A N 1
ATOM 721 C CA . ARG A 1 92 ? 4.183 -5.348 -10.734 1.00 88.94 92 ARG A CA 1
ATOM 722 C C . ARG A 1 92 ? 4.324 -6.201 -9.472 1.00 88.94 92 ARG A C 1
ATOM 724 O O . ARG A 1 92 ? 3.330 -6.474 -8.801 1.00 88.94 92 ARG A O 1
ATOM 731 N N . ALA A 1 93 ? 5.553 -6.572 -9.111 1.00 89.25 93 ALA A N 1
ATOM 732 C CA . ALA A 1 93 ? 5.831 -7.291 -7.869 1.00 89.25 93 ALA A CA 1
ATOM 733 C C . ALA A 1 93 ? 5.479 -6.460 -6.619 1.00 89.25 93 ALA A C 1
ATOM 735 O O . ALA A 1 93 ? 4.884 -6.986 -5.680 1.00 89.25 93 ALA A O 1
ATOM 736 N N . GLU A 1 94 ? 5.793 -5.160 -6.610 1.00 92.25 94 GLU A N 1
ATOM 737 C CA . GLU A 1 94 ? 5.425 -4.245 -5.518 1.00 92.25 94 GLU A CA 1
ATOM 738 C C . GLU A 1 94 ? 3.904 -4.097 -5.371 1.00 92.25 94 GLU A C 1
ATOM 740 O O . GLU A 1 94 ? 3.397 -4.159 -4.251 1.00 92.25 94 GLU A O 1
ATOM 745 N N . VAL A 1 95 ? 3.169 -3.969 -6.483 1.00 91.88 95 VAL A N 1
ATOM 746 C CA . VAL A 1 95 ? 1.697 -3.922 -6.472 1.00 91.88 95 VAL A CA 1
ATOM 747 C C . VAL A 1 95 ? 1.115 -5.226 -5.936 1.00 91.88 95 VAL A C 1
ATOM 749 O O . VAL A 1 95 ? 0.269 -5.182 -5.047 1.00 91.88 95 VAL A O 1
ATOM 752 N N . ARG A 1 96 ? 1.592 -6.386 -6.402 1.00 91.12 96 ARG A N 1
ATOM 753 C CA . ARG A 1 96 ? 1.136 -7.689 -5.887 1.00 91.12 96 ARG A CA 1
ATOM 754 C C . ARG A 1 96 ? 1.391 -7.824 -4.386 1.00 91.12 96 ARG A C 1
ATOM 756 O O . ARG A 1 96 ? 0.491 -8.214 -3.652 1.00 91.12 96 ARG A O 1
ATOM 763 N N . ALA A 1 97 ? 2.573 -7.436 -3.910 1.00 91.50 97 ALA A N 1
ATOM 764 C CA . ALA A 1 97 ? 2.885 -7.459 -2.482 1.00 91.50 97 ALA A CA 1
ATOM 765 C C . ALA A 1 97 ? 1.977 -6.521 -1.665 1.00 91.50 97 ALA A C 1
ATOM 767 O O . ALA A 1 97 ? 1.562 -6.873 -0.560 1.00 91.50 97 ALA A O 1
ATOM 768 N N . LEU A 1 98 ? 1.641 -5.344 -2.206 1.00 92.44 98 LEU A N 1
ATOM 769 C CA . LEU A 1 98 ? 0.706 -4.421 -1.567 1.00 92.44 98 LEU A CA 1
ATOM 770 C C . LEU A 1 98 ? -0.702 -5.020 -1.494 1.00 92.44 98 LEU A C 1
ATOM 772 O O . LEU A 1 98 ? -1.281 -5.036 -0.413 1.00 92.44 98 LEU A O 1
ATOM 776 N N . VAL A 1 99 ? -1.228 -5.551 -2.603 1.00 92.50 99 VAL A N 1
ATOM 777 C CA . VAL A 1 99 ? -2.558 -6.183 -2.642 1.00 92.50 99 VAL A CA 1
ATOM 778 C C . VAL A 1 99 ? -2.625 -7.369 -1.674 1.00 92.50 99 VAL A C 1
ATOM 780 O O 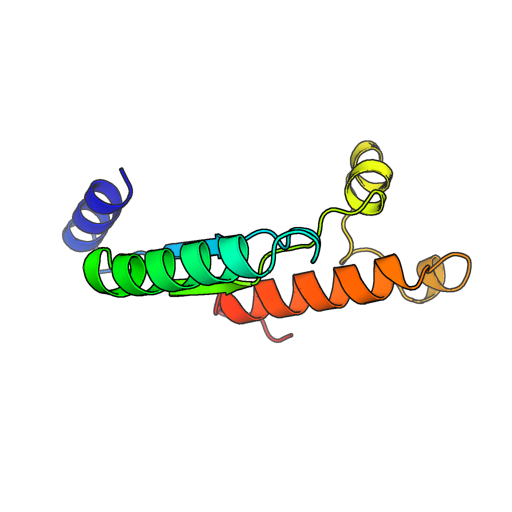. VAL A 1 99 ? -3.619 -7.512 -0.966 1.00 92.50 99 VAL A O 1
ATO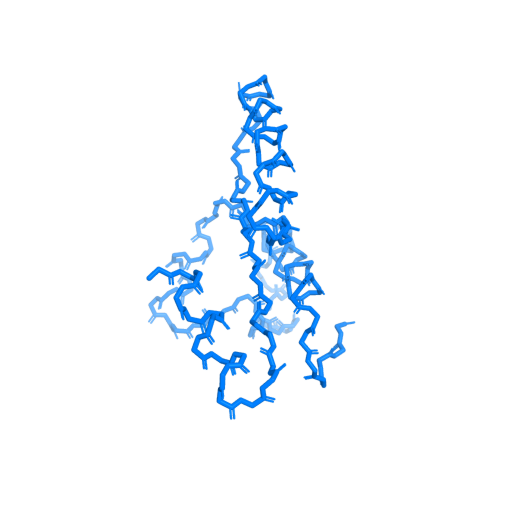M 783 N N . ALA A 1 100 ? -1.549 -8.153 -1.552 1.00 91.44 100 ALA A N 1
ATOM 784 C CA . ALA A 1 100 ? -1.469 -9.245 -0.582 1.00 91.44 100 ALA A CA 1
ATOM 785 C C . ALA A 1 100 ? -1.605 -8.735 0.861 1.00 91.44 100 ALA A C 1
ATOM 787 O O . ALA A 1 100 ? -2.331 -9.316 1.661 1.00 91.44 100 ALA A O 1
ATOM 788 N N . ALA A 1 101 ? -0.961 -7.612 1.196 1.00 92.50 101 ALA A N 1
ATOM 789 C CA . ALA A 1 101 ? -1.017 -7.029 2.538 1.00 92.50 101 ALA A CA 1
ATOM 790 C C . ALA A 1 101 ? -2.410 -6.486 2.927 1.00 92.50 101 ALA A C 1
ATOM 792 O O . ALA A 1 101 ? -2.701 -6.336 4.124 1.00 92.50 101 ALA A O 1
ATOM 793 N N . LEU A 1 102 ? -3.262 -6.195 1.934 1.00 92.50 102 LEU A N 1
ATOM 794 C CA . LEU A 1 102 ? -4.629 -5.712 2.141 1.00 92.50 102 LEU A CA 1
ATOM 795 C C . LEU A 1 102 ? -5.586 -6.797 2.652 1.00 92.50 102 LEU A C 1
ATOM 797 O O . LEU A 1 102 ? -6.632 -6.439 3.182 1.00 92.50 102 LEU A O 1
ATOM 801 N N . ASN A 1 103 ? -5.242 -8.087 2.536 1.00 91.19 103 ASN A N 1
ATOM 802 C CA . ASN A 1 103 ? -6.092 -9.205 2.971 1.00 91.19 103 ASN A CA 1
ATOM 803 C C . ASN A 1 103 ? -7.538 -9.108 2.438 1.00 91.19 103 ASN A C 1
ATOM 805 O O . ASN A 1 103 ? -8.502 -9.290 3.184 1.00 91.19 103 ASN A O 1
ATOM 809 N N . LEU A 1 104 ? -7.696 -8.769 1.154 1.00 91.06 104 LEU A N 1
ATOM 810 C CA . LEU A 1 104 ? -9.015 -8.556 0.556 1.00 91.06 104 LEU A CA 1
ATOM 811 C C . LEU A 1 104 ? -9.793 -9.881 0.433 1.00 91.06 104 LEU A C 1
ATOM 813 O O . LEU A 1 104 ? -9.233 -10.878 -0.031 1.00 91.06 104 LEU A O 1
ATOM 817 N N . PRO A 1 105 ? -11.088 -9.912 0.802 1.00 90.56 105 PRO A N 1
ATOM 818 C CA . PRO A 1 105 ? -11.902 -11.115 0.678 1.00 90.56 105 PRO A CA 1
ATOM 819 C C . PRO A 1 105 ? -12.106 -11.478 -0.797 1.00 90.56 105 PRO A C 1
ATOM 821 O O . PRO A 1 105 ? -12.396 -10.615 -1.621 1.00 90.56 105 PRO A O 1
ATOM 824 N N . GLY A 1 106 ? -11.969 -12.764 -1.127 1.00 88.19 106 GLY A N 1
ATOM 825 C CA . GLY A 1 106 ? -12.178 -13.265 -2.490 1.00 88.19 106 GLY A CA 1
ATOM 826 C C . GLY A 1 106 ? -11.054 -12.943 -3.482 1.00 88.19 106 GLY A C 1
ATOM 827 O O . GLY A 1 106 ? -11.203 -13.237 -4.663 1.00 88.19 106 GLY A O 1
ATOM 828 N N . VAL A 1 107 ? -9.931 -12.378 -3.026 1.00 87.88 107 VAL A N 1
ATOM 829 C CA . VAL A 1 107 ? -8.758 -12.104 -3.868 1.00 87.88 107 VAL A CA 1
ATOM 830 C C . VAL A 1 107 ? -7.658 -13.116 -3.550 1.00 87.88 107 VAL A C 1
ATOM 832 O O . VAL A 1 107 ? -7.158 -13.169 -2.430 1.00 87.88 107 VAL A O 1
ATOM 835 N N . THR A 1 108 ? -7.277 -13.927 -4.540 1.00 73.81 108 THR A N 1
ATOM 836 C CA . THR A 1 108 ? -6.109 -14.825 -4.486 1.00 73.81 108 THR A CA 1
ATOM 837 C C . THR A 1 108 ? -5.088 -14.326 -5.507 1.00 73.81 108 THR A C 1
ATOM 839 O O . THR A 1 108 ? -5.462 -14.071 -6.650 1.00 73.81 108 THR A O 1
ATOM 842 N N . LEU A 1 109 ? -3.838 -14.103 -5.086 1.00 64.50 109 LEU A N 1
ATOM 843 C CA . LEU A 1 109 ? -2.782 -13.502 -5.916 1.00 64.50 109 LEU A CA 1
ATOM 844 C C . LEU A 1 109 ? -1.829 -14.521 -6.524 1.00 64.50 109 LEU A C 1
ATOM 846 O O . LEU A 1 109 ? -1.497 -15.492 -5.812 1.00 64.50 109 LEU A O 1
#

Secondary structure (DSSP, 8-state):
-HHHHHHHHHHHHS-----EEEEEE--GGGHHHHHHHHHHHHHHHHHHT-EEEEEEEP-THHHHHGGGT--TTT--HHHHTTT--HHHHHHHHHHHHHHHHTT-TT---

pLDDT: mean 86.15, std 10.81, range [51.28, 96.5]

Radius of gyration: 17.58 Å; chains: 1; bounding box: 44×26×47 Å